Protein AF-A0A7S0NBX3-F1 (afdb_monomer)

pLDDT: mean 81.47, std 12.66, range [34.56, 95.31]

Foldseek 3Di:
DDDDDDDDDDPDDDDDDDDDDLQQQDDWDDWDWAADDDQWIWIWTQGPPRDIWIWIGGDQWIATDDDPDPLCVVRHVDTHGPVVSQVVCVVSVNHPDDDPVCVVVRVVVVVVVVVVVPPPPD

Solvent-accessible surface area (backbone atoms only — not comparable to full-atom values): 7562 Å² total; per-residue (Å²): 136,83,87,85,81,87,82,86,86,76,98,69,91,69,95,79,83,87,83,75,66,77,58,58,49,46,52,73,74,48,73,48,76,47,78,76,51,92,67,29,30,38,39,36,38,31,28,42,86,86,42,61,38,30,31,41,38,43,85,79,29,28,25,48,70,35,70,95,48,78,92,50,42,75,45,43,78,46,73,30,42,62,70,58,44,50,54,50,36,36,74,74,73,49,41,84,75,82,54,79,85,49,50,64,58,43,53,50,53,50,52,50,52,48,61,74,68,63,70,75,83,126

Radius of gyration: 18.92 Å; Cα contacts (8 Å, |Δi|>4): 143; chains: 1; bounding box: 57×40×37 Å

Mean predicted aligned error: 10.1 Å

Organism: NCBI:txid3032

InterPro domains:
  IPR023247 Dynein-f, intermediate chain IC97/Dnai7-like [PTHR20929] (4-107)

Nearest PDB structures (foldseek):
  8glv-assembly1_AE  TM=9.092E-01  e=1.809E-03  Chlamydomonas reinhardtii
  1sgo-assembly1_A  TM=3.835E-01  e=3.237E+00  Homo sapiens
  4wd6-assembly2_B  TM=4.576E-01  e=4.891E+00  Stutzerimonas stutzeri
  3f7w-assembly1_A  TM=6.030E-01  e=7.840E+00  Thermobifida fusca YX

Secondary structure (DSSP, 8-state):
----------SS---------TTTT-S--EEEEEEEETTEEEEEEEPTTS-EEEEEE-SS-EEEEE---GGGHHHHHS-B-HHHHHHHHHHTT------HHHHHHHHHHHHHHHHHTT----

Structure (mmCIF, N/CA/C/O backbone):
data_AF-A0A7S0NBX3-F1
#
_entry.id   AF-A0A7S0NBX3-F1
#
loop_
_atom_site.group_PDB
_atom_site.id
_atom_site.type_symbol
_atom_site.label_atom_id
_atom_site.label_alt_id
_atom_site.label_comp_id
_atom_site.label_asym_id
_atom_site.label_entity_id
_atom_site.label_seq_id
_atom_site.pdbx_PDB_ins_code
_atom_site.Cartn_x
_atom_site.Cartn_y
_atom_site.Cartn_z
_atom_site.occupancy
_atom_site.B_iso_or_equiv
_atom_site.auth_seq_id
_atom_site.auth_comp_id
_atom_site.auth_asym_id
_atom_site.auth_atom_id
_atom_site.pdbx_PDB_model_num
ATOM 1 N N . GLU A 1 1 ? 30.809 -17.244 -24.826 1.00 45.22 1 GLU A N 1
ATOM 2 C CA . GLU A 1 1 ? 30.745 -15.811 -24.467 1.00 45.22 1 GLU A CA 1
ATOM 3 C C . GLU A 1 1 ? 31.002 -15.683 -22.971 1.00 45.22 1 GLU A C 1
ATOM 5 O O . GLU A 1 1 ? 30.445 -16.463 -22.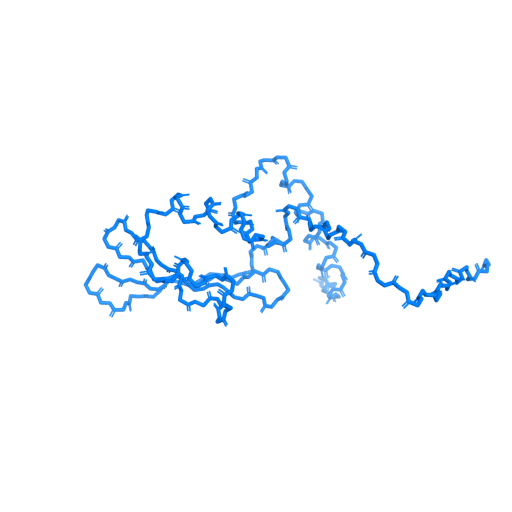209 1.00 45.22 1 GLU A O 1
ATOM 10 N N . GLY A 1 2 ? 31.953 -14.841 -22.560 1.00 58.09 2 GLY A N 1
ATOM 11 C CA . GLY A 1 2 ? 32.466 -14.813 -21.184 1.00 58.09 2 GLY A CA 1
ATOM 12 C C . GLY A 1 2 ? 31.602 -13.982 -20.234 1.00 58.09 2 GLY A C 1
ATOM 13 O O . GLY A 1 2 ? 31.197 -12.872 -20.576 1.00 58.09 2 GLY A O 1
ATOM 14 N N . LEU A 1 3 ? 31.359 -14.508 -19.030 1.00 57.53 3 LEU A N 1
ATOM 15 C CA . LEU A 1 3 ? 30.689 -13.811 -17.931 1.00 57.53 3 LEU A CA 1
ATOM 16 C C . LEU A 1 3 ? 31.509 -12.584 -17.509 1.00 57.53 3 LEU A C 1
ATOM 18 O O . LEU A 1 3 ? 32.605 -12.709 -16.964 1.00 57.53 3 LEU A O 1
ATOM 22 N N . ARG A 1 4 ? 30.976 -11.386 -17.763 1.00 60.09 4 ARG A N 1
ATOM 23 C CA . ARG A 1 4 ? 31.542 -10.130 -17.259 1.00 60.09 4 ARG A CA 1
ATOM 24 C C . ARG A 1 4 ? 31.006 -9.885 -15.854 1.00 60.09 4 ARG A C 1
ATOM 26 O O . ARG A 1 4 ? 29.867 -9.460 -15.694 1.00 60.09 4 ARG A O 1
ATOM 33 N N . VAL A 1 5 ? 31.825 -10.165 -14.846 1.00 70.81 5 VAL A N 1
ATOM 34 C CA . VAL A 1 5 ? 31.511 -9.864 -13.445 1.00 70.81 5 VAL A CA 1
ATOM 35 C C . VAL A 1 5 ? 32.067 -8.481 -13.112 1.00 70.81 5 VAL A C 1
ATOM 37 O O . VAL A 1 5 ? 33.276 -8.263 -13.157 1.00 70.81 5 VAL A O 1
ATOM 40 N N . LEU A 1 6 ? 31.172 -7.540 -12.812 1.00 68.19 6 LEU A N 1
ATOM 41 C CA . LEU A 1 6 ? 31.505 -6.218 -12.285 1.00 68.19 6 LEU A CA 1
ATOM 42 C C . LEU A 1 6 ? 31.475 -6.288 -10.757 1.00 68.19 6 LEU A C 1
ATOM 44 O O . LEU A 1 6 ? 30.407 -6.430 -10.168 1.00 68.19 6 LEU A O 1
ATOM 48 N N . SER A 1 7 ? 32.642 -6.168 -10.129 1.00 72.62 7 SER A N 1
ATOM 49 C CA . SER A 1 7 ? 32.778 -6.101 -8.672 1.00 72.62 7 SER A CA 1
ATOM 50 C C . SER A 1 7 ? 33.402 -4.767 -8.288 1.00 72.62 7 SER A C 1
ATOM 52 O O . SER A 1 7 ? 34.466 -4.415 -8.795 1.00 72.62 7 SER A O 1
ATOM 54 N N . PHE A 1 8 ? 32.769 -4.035 -7.374 1.00 72.06 8 PHE A N 1
ATOM 55 C CA . PHE A 1 8 ? 33.339 -2.842 -6.754 1.00 72.06 8 PHE A CA 1
ATOM 56 C C . PHE A 1 8 ? 33.237 -2.962 -5.233 1.00 72.06 8 PHE A C 1
ATOM 58 O O . PHE A 1 8 ? 32.242 -3.444 -4.699 1.00 72.06 8 PHE A O 1
ATOM 65 N N . SER A 1 9 ? 34.288 -2.531 -4.541 1.00 75.94 9 SER A N 1
ATOM 66 C CA . SER A 1 9 ? 34.330 -2.413 -3.086 1.00 75.94 9 SER A CA 1
ATOM 67 C C . SER A 1 9 ? 34.460 -0.933 -2.765 1.00 75.94 9 SER A C 1
ATOM 69 O O . SER A 1 9 ? 35.408 -0.289 -3.214 1.00 75.94 9 SER A O 1
ATOM 71 N N . THR A 1 10 ? 33.485 -0.376 -2.048 1.00 74.75 10 THR A N 1
ATOM 72 C CA . THR A 1 10 ? 33.550 1.000 -1.550 1.00 74.75 10 THR A CA 1
ATOM 73 C C . THR A 1 10 ? 33.557 0.981 -0.031 1.00 74.75 10 THR A C 1
ATOM 75 O O . THR A 1 10 ? 32.746 0.305 0.596 1.00 74.75 10 THR A O 1
ATOM 78 N N . LEU A 1 11 ? 34.489 1.722 0.561 1.00 77.19 11 LEU A N 1
ATOM 79 C CA . LEU A 1 11 ? 34.600 1.884 2.011 1.00 77.19 11 LEU A CA 1
ATOM 80 C C . LEU A 1 11 ? 33.631 2.957 2.535 1.00 77.19 11 LEU A C 1
ATOM 82 O O . LEU A 1 11 ? 33.362 3.012 3.730 1.00 77.19 11 LEU A O 1
ATOM 86 N N . HIS A 1 12 ? 33.150 3.847 1.659 1.00 73.56 12 HIS A N 1
ATOM 87 C CA . HIS A 1 12 ? 32.362 5.021 2.023 1.00 73.56 12 HIS A CA 1
ATOM 88 C C . HIS A 1 12 ? 31.024 4.985 1.275 1.00 73.56 12 HIS A C 1
ATOM 90 O O . HIS A 1 12 ? 30.979 5.041 0.043 1.00 73.56 12 HIS A O 1
ATOM 96 N N . LEU A 1 13 ? 29.928 4.892 2.029 1.00 75.25 13 LEU A N 1
ATOM 97 C CA . LEU A 1 13 ? 28.573 5.026 1.505 1.00 75.25 13 LEU A CA 1
ATOM 98 C C . LEU A 1 13 ? 28.296 6.518 1.275 1.00 75.25 13 LEU A C 1
ATOM 100 O O . LEU A 1 13 ? 28.148 7.282 2.227 1.00 75.25 13 LEU A O 1
ATOM 104 N N . THR A 1 14 ? 28.285 6.952 0.018 1.00 76.56 14 THR A N 1
ATOM 105 C CA . THR A 1 14 ? 27.864 8.310 -0.358 1.00 76.56 14 THR A CA 1
ATOM 106 C C . THR A 1 14 ? 26.345 8.353 -0.571 1.00 76.56 14 THR A C 1
ATOM 108 O O . THR A 1 14 ? 25.660 7.347 -0.395 1.00 76.56 14 THR A O 1
ATOM 111 N N . THR A 1 15 ? 25.782 9.519 -0.904 1.00 77.69 15 THR A N 1
ATOM 112 C CA . THR A 1 15 ? 24.340 9.676 -1.154 1.00 77.69 15 THR A CA 1
ATOM 113 C C . THR A 1 15 ? 23.853 8.710 -2.237 1.00 77.69 15 THR A C 1
ATOM 115 O O . THR A 1 15 ? 24.298 8.775 -3.381 1.00 77.69 15 THR A O 1
ATOM 118 N N . ILE A 1 16 ? 22.908 7.840 -1.880 1.00 80.56 16 ILE A N 1
ATOM 119 C CA . ILE A 1 16 ? 22.273 6.896 -2.803 1.00 80.56 16 ILE A CA 1
ATOM 120 C C . ILE A 1 16 ? 20.930 7.471 -3.251 1.00 80.56 16 ILE A C 1
ATOM 122 O O . ILE A 1 16 ? 20.122 7.892 -2.425 1.00 80.56 16 ILE A O 1
ATOM 126 N N . ALA A 1 17 ? 20.675 7.447 -4.559 1.00 77.69 17 ALA A N 1
ATOM 127 C CA . ALA A 1 17 ? 19.352 7.686 -5.118 1.00 77.69 17 ALA A CA 1
ATOM 128 C C . ALA A 1 17 ? 18.678 6.337 -5.401 1.00 77.69 17 ALA A C 1
ATOM 130 O O . ALA A 1 17 ? 19.125 5.590 -6.271 1.00 77.69 17 ALA A O 1
ATOM 131 N N . MET A 1 18 ? 17.608 6.017 -4.671 1.00 75.88 18 MET A N 1
ATOM 132 C CA . MET A 1 18 ? 16.778 4.851 -4.977 1.00 75.88 18 MET A CA 1
ATOM 133 C C . MET A 1 18 ? 15.728 5.234 -6.019 1.00 75.88 18 MET A C 1
ATOM 135 O O . MET A 1 18 ? 14.897 6.110 -5.786 1.00 75.88 18 MET A O 1
ATOM 139 N N . LEU A 1 19 ? 15.774 4.574 -7.175 1.00 81.25 19 LEU A N 1
ATOM 140 C CA . LEU A 1 19 ? 14.790 4.727 -8.242 1.00 81.25 19 LEU A CA 1
ATOM 141 C C . LEU A 1 19 ? 13.838 3.533 -8.199 1.00 81.25 19 LEU A C 1
ATOM 143 O O . LEU A 1 19 ? 14.231 2.411 -8.508 1.00 81.25 19 LEU A O 1
ATOM 147 N N . GLN A 1 20 ? 12.588 3.774 -7.812 1.00 80.44 20 GLN A N 1
ATOM 148 C CA . GLN A 1 20 ? 11.535 2.762 -7.827 1.00 80.44 20 GLN A CA 1
ATOM 149 C C . GLN A 1 20 ? 10.678 2.919 -9.087 1.00 80.44 20 GLN A C 1
ATOM 151 O O . GLN A 1 20 ? 10.337 4.036 -9.483 1.00 80.44 20 GLN A O 1
ATOM 156 N N . SER A 1 21 ? 10.299 1.799 -9.710 1.00 82.75 21 SER A N 1
ATOM 157 C CA . SER A 1 21 ? 9.358 1.824 -10.833 1.00 82.75 21 SER A CA 1
ATOM 158 C C . SER A 1 21 ? 8.003 2.395 -10.401 1.00 82.75 21 SER A C 1
ATOM 160 O O . SER A 1 21 ? 7.467 2.030 -9.347 1.00 82.75 21 SER A O 1
ATOM 162 N N . ARG A 1 22 ? 7.413 3.256 -11.244 1.00 81.06 22 ARG A N 1
ATOM 163 C CA . ARG A 1 22 ? 6.113 3.899 -10.975 1.00 81.06 22 ARG A CA 1
ATOM 164 C C . ARG A 1 22 ? 4.970 2.894 -10.846 1.00 81.06 22 ARG A C 1
ATOM 166 O O . ARG A 1 22 ? 4.000 3.184 -10.152 1.00 81.06 22 ARG A O 1
ATOM 173 N N . TRP A 1 23 ? 5.092 1.739 -11.493 1.00 84.31 23 TRP A N 1
ATOM 174 C CA . TRP A 1 23 ? 4.084 0.681 -11.522 1.00 84.31 23 TRP A CA 1
ATOM 175 C C . TRP A 1 23 ? 4.483 -0.554 -10.702 1.00 84.31 23 TRP A C 1
ATOM 177 O O . TRP A 1 23 ? 3.912 -1.620 -10.867 1.00 84.31 23 TRP A O 1
ATOM 187 N N . SER A 1 24 ? 5.434 -0.414 -9.778 1.00 82.06 24 SER A N 1
ATOM 188 C CA . SER A 1 24 ? 5.911 -1.507 -8.910 1.00 82.06 24 SER A CA 1
ATOM 189 C C . SER A 1 24 ? 4.823 -2.188 -8.067 1.00 82.06 24 SER A C 1
ATOM 191 O O . SER A 1 24 ? 4.975 -3.345 -7.699 1.00 82.06 24 SER A O 1
ATOM 193 N N . CYS A 1 25 ? 3.726 -1.489 -7.763 1.00 84.62 25 CYS A N 1
ATOM 194 C CA . CYS A 1 25 ? 2.580 -2.053 -7.042 1.00 84.62 25 CYS A CA 1
ATOM 195 C C . CYS A 1 25 ? 1.643 -2.881 -7.941 1.00 84.62 25 CYS A C 1
ATOM 197 O O . CYS A 1 25 ? 0.698 -3.493 -7.444 1.00 84.62 25 CYS A O 1
ATOM 199 N N . PHE A 1 26 ? 1.871 -2.877 -9.253 1.00 85.75 26 PHE A N 1
ATOM 200 C CA . PHE A 1 26 ? 1.042 -3.550 -10.241 1.00 85.75 26 PHE A CA 1
ATOM 201 C C . PHE A 1 26 ? 1.733 -4.819 -10.754 1.00 85.75 26 PHE A C 1
ATOM 203 O O . PHE A 1 26 ? 2.960 -4.907 -10.726 1.00 85.75 26 PHE A O 1
ATOM 210 N N . PRO A 1 27 ? 0.965 -5.797 -11.254 1.00 85.94 27 PRO A N 1
ATOM 211 C CA . PRO A 1 27 ? -0.501 -5.850 -11.276 1.00 85.94 27 PRO A CA 1
ATOM 212 C C . PRO A 1 27 ? -1.111 -6.083 -9.883 1.00 85.94 27 PRO A C 1
ATOM 214 O O . PRO A 1 27 ? -0.476 -6.661 -9.002 1.00 85.94 27 PRO A O 1
ATOM 217 N N . PHE A 1 28 ? -2.364 -5.657 -9.692 1.00 85.81 28 PHE A N 1
ATOM 218 C CA . PHE A 1 28 ? -3.145 -6.079 -8.527 1.00 85.81 28 PHE A CA 1
ATOM 219 C C . PHE A 1 28 ? -3.456 -7.567 -8.655 1.00 85.81 28 PHE A C 1
ATOM 221 O O . PHE A 1 28 ? -3.970 -8.008 -9.683 1.00 85.81 28 PHE A O 1
ATOM 228 N N . GLN A 1 29 ? -3.134 -8.336 -7.621 1.00 87.75 29 GLN A N 1
ATOM 229 C CA . GLN A 1 29 ? -3.320 -9.784 -7.638 1.00 87.75 29 GLN A CA 1
ATOM 230 C C . GLN A 1 29 ? -4.721 -10.165 -7.171 1.00 87.75 29 GLN A C 1
ATOM 232 O O . GLN A 1 29 ? -5.379 -11.018 -7.763 1.00 87.75 29 GLN A O 1
ATOM 237 N N . SER A 1 30 ? -5.171 -9.534 -6.092 1.00 89.69 30 SER A N 1
ATOM 238 C CA . SER A 1 30 ? -6.408 -9.884 -5.409 1.00 89.69 30 SER A CA 1
ATOM 239 C C . SER A 1 30 ? -6.915 -8.676 -4.627 1.00 89.69 30 SER A C 1
ATOM 241 O O . SER A 1 30 ? -6.149 -7.784 -4.257 1.00 89.69 30 SER A O 1
ATOM 243 N N . TRP A 1 31 ? -8.222 -8.612 -4.397 1.00 93.62 31 TRP A N 1
ATOM 244 C CA . TRP A 1 31 ? -8.797 -7.646 -3.475 1.00 93.62 31 TRP A CA 1
ATOM 245 C C . TRP A 1 31 ? -9.985 -8.265 -2.748 1.00 93.62 31 TRP A C 1
ATOM 247 O O . TRP A 1 31 ? -10.709 -9.102 -3.287 1.00 93.62 31 TRP A O 1
ATOM 257 N N . MET A 1 32 ? -10.189 -7.837 -1.509 1.00 93.88 32 MET A N 1
ATOM 258 C CA . MET A 1 32 ? -11.277 -8.288 -0.657 1.00 93.88 32 MET A CA 1
ATOM 259 C C . MET A 1 32 ? -11.853 -7.102 0.101 1.00 93.88 32 MET A C 1
ATOM 261 O O . MET A 1 32 ? -11.124 -6.345 0.738 1.00 93.88 32 MET A O 1
ATOM 265 N N . LEU A 1 33 ? -13.174 -6.969 0.077 1.00 94.25 33 LEU A N 1
ATOM 266 C CA . LEU A 1 33 ? -13.904 -5.997 0.878 1.00 94.25 33 LEU A CA 1
ATOM 267 C C . LEU A 1 33 ? -14.789 -6.750 1.864 1.00 94.25 33 LEU A C 1
ATOM 269 O O . LEU A 1 33 ? -15.633 -7.540 1.445 1.00 94.25 33 LEU A O 1
ATOM 273 N N . TYR A 1 34 ? -14.626 -6.489 3.158 1.00 94.00 34 TYR A N 1
ATOM 274 C CA . TYR A 1 34 ? -15.498 -7.066 4.177 1.00 94.00 34 TYR A CA 1
ATOM 275 C C . TYR A 1 34 ? -16.008 -6.000 5.153 1.00 94.00 34 TYR A C 1
ATOM 277 O O . TYR A 1 34 ? -15.256 -5.108 5.556 1.00 94.00 34 TYR A O 1
ATOM 285 N N . PRO A 1 35 ? -17.296 -6.054 5.530 1.00 94.62 35 PRO A N 1
ATOM 286 C CA . PRO A 1 35 ? -17.879 -5.102 6.463 1.00 94.62 35 PRO A CA 1
ATOM 287 C C . PRO A 1 35 ? -17.368 -5.364 7.883 1.00 94.62 35 PRO A C 1
ATOM 289 O O . PRO A 1 35 ? -17.258 -6.510 8.314 1.00 94.62 35 PRO A O 1
ATOM 292 N N . THR A 1 36 ? -17.089 -4.297 8.629 1.00 92.69 36 THR A N 1
ATOM 293 C CA . THR A 1 36 ? -16.687 -4.374 10.047 1.00 92.69 36 THR A CA 1
ATOM 294 C C . THR A 1 36 ? -17.688 -3.706 10.983 1.00 92.69 36 THR A C 1
ATOM 296 O O . THR A 1 36 ? -17.660 -3.948 12.187 1.00 92.69 36 THR A O 1
ATOM 299 N N . GLY A 1 37 ? -18.598 -2.888 10.451 1.00 90.19 37 GLY A N 1
ATOM 300 C CA . GLY A 1 37 ? -19.677 -2.275 11.215 1.00 90.19 37 GLY A CA 1
ATOM 301 C C . GLY A 1 37 ? -20.523 -1.328 10.371 1.00 90.19 37 GLY A C 1
ATOM 302 O O . GLY A 1 37 ? -20.374 -1.234 9.153 1.00 90.19 37 GLY A O 1
ATOM 303 N N . THR A 1 38 ? -21.413 -0.586 11.023 1.00 89.94 38 THR A N 1
ATOM 304 C CA . THR A 1 38 ? -22.270 0.395 10.350 1.00 89.94 38 THR A CA 1
ATOM 305 C C . THR A 1 38 ? -21.425 1.478 9.685 1.00 89.94 38 THR A C 1
ATOM 307 O O . THR A 1 38 ? -20.669 2.180 10.358 1.00 89.94 38 THR A O 1
ATOM 310 N N . ASN A 1 39 ? -21.562 1.620 8.364 1.00 89.00 39 ASN A N 1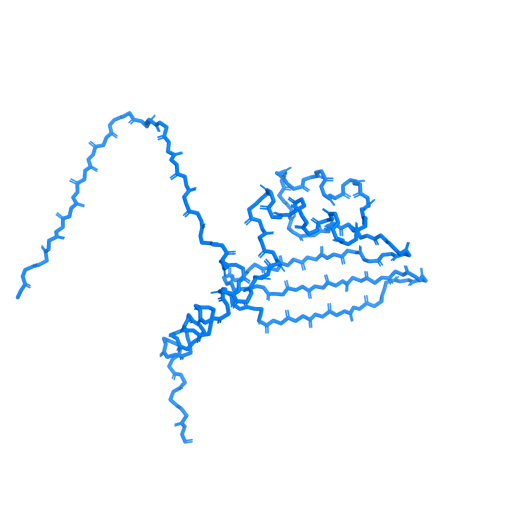
ATOM 311 C CA . ASN A 1 39 ? -20.763 2.537 7.543 1.00 89.00 39 ASN A CA 1
ATOM 312 C C . ASN A 1 39 ? -19.246 2.334 7.697 1.00 89.00 39 ASN A C 1
ATOM 314 O O . ASN A 1 39 ? -18.490 3.306 7.618 1.00 89.00 39 ASN A O 1
ATOM 318 N N . ARG A 1 40 ? -18.808 1.094 7.960 1.00 92.62 40 ARG A N 1
ATOM 319 C CA . ARG A 1 40 ? -17.395 0.720 8.068 1.00 92.62 40 ARG A CA 1
ATOM 320 C C . ARG A 1 40 ? -17.114 -0.609 7.378 1.00 92.62 40 ARG A C 1
ATOM 322 O O . ARG A 1 40 ? -17.801 -1.603 7.612 1.00 92.62 40 ARG A O 1
ATOM 329 N N . ALA A 1 41 ? -16.074 -0.632 6.561 1.00 94.50 41 ALA A N 1
ATOM 330 C CA . ALA A 1 41 ? -15.577 -1.831 5.902 1.00 94.50 41 ALA A CA 1
ATOM 331 C C . ALA A 1 41 ? -14.051 -1.804 5.842 1.00 94.50 41 ALA A C 1
ATOM 333 O O . ALA A 1 41 ? -13.449 -0.732 5.864 1.00 94.50 41 ALA A O 1
ATOM 334 N N . ILE A 1 42 ? -13.422 -2.969 5.748 1.00 95.31 42 ILE A N 1
ATOM 335 C CA . ILE A 1 42 ? -11.996 -3.076 5.453 1.00 95.31 42 ILE A CA 1
ATOM 336 C C . ILE A 1 42 ? -11.831 -3.552 4.015 1.00 95.31 42 ILE A C 1
ATOM 338 O O . ILE A 1 42 ? -12.358 -4.596 3.633 1.00 95.31 42 ILE A O 1
ATOM 342 N N . LEU A 1 43 ? -11.082 -2.780 3.231 1.00 94.69 43 LEU A N 1
ATOM 343 C CA . LEU A 1 43 ? -10.614 -3.152 1.903 1.00 94.69 43 LEU A CA 1
ATOM 344 C C . LEU A 1 43 ? -9.176 -3.649 2.026 1.00 94.69 43 LEU A C 1
ATOM 346 O O . LEU A 1 43 ? -8.292 -2.894 2.420 1.00 94.69 43 LEU A O 1
ATOM 350 N N . SER A 1 44 ? -8.949 -4.910 1.692 1.00 94.56 44 SER A N 1
ATOM 351 C CA . SER A 1 44 ? -7.620 -5.503 1.557 1.00 94.56 44 SER A CA 1
ATOM 352 C C . SER A 1 44 ? -7.293 -5.626 0.072 1.00 94.56 44 SER A C 1
ATOM 354 O O . SER A 1 44 ? -8.124 -6.114 -0.689 1.00 94.56 44 SER A O 1
ATOM 356 N N . VAL A 1 45 ? -6.119 -5.164 -0.344 1.00 93.19 45 VAL A N 1
ATOM 357 C CA . VAL A 1 45 ? -5.633 -5.242 -1.725 1.00 93.19 45 VAL A CA 1
ATOM 358 C C . VAL A 1 45 ? -4.274 -5.917 -1.704 1.00 93.19 45 VAL A C 1
ATOM 360 O O . VAL A 1 45 ? -3.367 -5.435 -1.029 1.00 93.19 45 VAL A O 1
ATOM 363 N N . ASP A 1 46 ? -4.137 -7.009 -2.441 1.00 91.56 46 ASP A N 1
ATOM 364 C CA . ASP A 1 46 ? -2.877 -7.720 -2.608 1.00 91.56 46 ASP A CA 1
ATOM 365 C C . ASP A 1 46 ? -2.187 -7.226 -3.879 1.00 91.56 46 ASP A C 1
ATOM 367 O O . ASP A 1 46 ? -2.749 -7.258 -4.982 1.00 91.56 46 ASP A O 1
ATOM 371 N N . LEU A 1 47 ? -0.970 -6.725 -3.704 1.00 88.38 47 LEU A N 1
ATOM 372 C CA . LEU A 1 47 ? -0.127 -6.181 -4.757 1.00 88.38 47 LEU A CA 1
ATOM 373 C C . LEU A 1 47 ? 0.885 -7.222 -5.235 1.00 88.38 47 LEU A C 1
ATOM 375 O O . LEU A 1 47 ? 1.096 -8.265 -4.616 1.00 88.38 47 LEU A O 1
ATOM 379 N N . CYS A 1 48 ? 1.558 -6.912 -6.338 1.00 79.56 48 CYS A N 1
ATOM 380 C CA . CYS A 1 48 ? 2.703 -7.693 -6.779 1.00 79.56 48 CYS A CA 1
ATOM 381 C C . CYS A 1 48 ? 3.834 -7.667 -5.727 1.00 79.56 48 CYS A C 1
ATOM 383 O O . CYS A 1 48 ? 4.140 -6.616 -5.167 1.00 79.56 48 CYS A O 1
ATOM 385 N N . GLY A 1 49 ? 4.471 -8.818 -5.477 1.00 75.31 49 GLY A N 1
ATOM 386 C CA . GLY A 1 49 ? 5.593 -8.939 -4.532 1.00 75.31 49 GLY A CA 1
ATOM 387 C C . GLY A 1 49 ? 5.198 -9.171 -3.068 1.00 75.31 49 GLY A C 1
ATOM 388 O O . GLY A 1 49 ? 5.879 -8.668 -2.182 1.00 75.31 49 GLY A O 1
ATOM 389 N N . ASP A 1 50 ? 4.104 -9.901 -2.821 1.00 78.69 50 ASP A N 1
ATOM 390 C CA . ASP A 1 50 ? 3.623 -10.311 -1.486 1.00 78.69 50 ASP A CA 1
ATOM 391 C C . ASP A 1 50 ? 3.289 -9.146 -0.531 1.00 78.69 50 ASP A C 1
ATOM 393 O O . ASP A 1 50 ? 3.194 -9.312 0.688 1.00 78.69 50 ASP A O 1
ATOM 397 N N . LEU A 1 51 ? 3.071 -7.949 -1.083 1.00 86.56 51 LEU A N 1
ATOM 398 C CA . LEU A 1 51 ? 2.659 -6.775 -0.329 1.00 86.56 51 LEU A CA 1
ATOM 399 C C . LEU A 1 51 ? 1.133 -6.663 -0.313 1.00 86.56 51 LEU A C 1
ATOM 401 O O . LEU A 1 51 ? 0.508 -6.309 -1.309 1.00 86.56 51 LEU A O 1
ATOM 405 N N . THR A 1 52 ? 0.526 -6.886 0.845 1.00 90.81 52 THR A N 1
ATOM 406 C CA . THR A 1 52 ? -0.884 -6.552 1.079 1.00 90.81 52 THR A CA 1
ATOM 407 C C . THR A 1 52 ? -1.020 -5.099 1.545 1.00 90.81 52 THR A C 1
ATOM 409 O O . THR A 1 52 ? -0.152 -4.532 2.201 1.00 90.81 52 THR A O 1
ATOM 412 N N . ILE A 1 53 ? -2.136 -4.453 1.251 1.00 92.56 53 ILE A N 1
ATOM 413 C CA . ILE A 1 53 ? -2.490 -3.158 1.829 1.00 92.56 53 ILE A CA 1
ATOM 414 C C . ILE A 1 53 ? -3.902 -3.260 2.370 1.00 92.56 53 ILE A C 1
ATOM 416 O O . ILE A 1 53 ? -4.801 -3.730 1.680 1.00 92.56 53 ILE A O 1
ATOM 420 N N . LYS A 1 54 ? -4.109 -2.815 3.611 1.00 93.88 54 LYS A N 1
ATOM 421 C CA . LYS A 1 54 ? -5.435 -2.811 4.235 1.00 93.88 54 LYS A CA 1
ATOM 422 C C . LYS A 1 54 ? -5.863 -1.394 4.549 1.00 93.88 54 LYS A C 1
ATOM 424 O O . LYS A 1 54 ? -5.175 -0.679 5.276 1.00 93.88 54 LYS A O 1
ATOM 429 N N . PHE A 1 55 ? -7.027 -1.024 4.046 1.00 94.12 55 PHE A N 1
ATOM 430 C CA . PHE A 1 55 ? -7.699 0.233 4.316 1.00 94.12 55 PHE A CA 1
ATOM 431 C C . PHE A 1 55 ? -8.926 -0.017 5.166 1.00 94.12 55 PHE A C 1
ATOM 433 O O . PHE A 1 55 ? -9.712 -0.905 4.857 1.00 94.12 55 PHE A O 1
ATOM 440 N N . GLU A 1 56 ? -9.153 0.813 6.172 1.00 93.69 56 GLU A N 1
ATOM 441 C CA . GLU A 1 56 ? -10.485 0.940 6.748 1.00 93.69 56 GLU A CA 1
ATOM 442 C C . GLU A 1 56 ? -11.210 2.076 6.031 1.00 93.69 56 GLU A C 1
ATOM 444 O O . GLU A 1 56 ? -10.741 3.215 6.011 1.00 93.69 56 GLU A O 1
ATOM 449 N N . ILE A 1 57 ? -12.351 1.751 5.438 1.00 92.88 57 ILE A N 1
ATOM 450 C CA . ILE A 1 57 ? -13.255 2.654 4.740 1.00 92.88 57 ILE A CA 1
ATOM 451 C C . ILE A 1 57 ? -14.413 2.971 5.684 1.00 92.88 57 ILE A C 1
ATOM 453 O O . ILE A 1 57 ? -15.140 2.076 6.108 1.00 92.88 57 ILE A O 1
ATOM 457 N N . GLY A 1 58 ? -14.580 4.250 6.007 1.00 90.31 58 GLY A N 1
ATOM 458 C CA . GLY A 1 58 ? -15.708 4.796 6.754 1.00 90.31 58 GLY A CA 1
ATOM 459 C C . GLY A 1 58 ? -16.637 5.645 5.877 1.00 90.31 58 GLY A C 1
ATOM 460 O O . GLY A 1 58 ? -16.535 5.653 4.651 1.00 90.31 58 GLY A O 1
ATOM 461 N N . ALA A 1 59 ? -17.511 6.437 6.505 1.00 87.38 59 ALA A N 1
ATOM 462 C CA . ALA A 1 59 ? -18.391 7.389 5.819 1.00 87.38 59 ALA A CA 1
ATOM 463 C C . ALA A 1 59 ? -17.598 8.532 5.140 1.00 87.38 59 ALA A C 1
ATOM 465 O O . ALA A 1 59 ? -17.324 9.569 5.746 1.00 87.38 59 ALA A O 1
ATOM 466 N N . GLY A 1 60 ? -17.195 8.327 3.882 1.00 85.75 60 GLY A N 1
ATOM 467 C CA . GLY A 1 60 ? -16.497 9.320 3.051 1.00 85.75 60 GLY A CA 1
ATOM 468 C C . GLY A 1 60 ? -15.017 9.536 3.392 1.00 85.75 60 GLY A C 1
ATOM 469 O O . GLY A 1 60 ? -14.378 10.431 2.836 1.00 85.75 60 GLY A O 1
ATOM 470 N N . ARG A 1 61 ? -14.453 8.734 4.299 1.00 92.19 61 ARG A N 1
ATOM 471 C CA . ARG A 1 61 ? -13.039 8.794 4.696 1.00 92.19 61 ARG A CA 1
ATOM 472 C C . ARG A 1 61 ? -12.447 7.399 4.775 1.00 92.19 61 ARG A C 1
ATOM 474 O O . ARG A 1 61 ? -13.162 6.440 5.033 1.00 92.19 61 ARG A O 1
ATOM 481 N N . CYS A 1 62 ? -11.140 7.306 4.603 1.00 92.69 62 CYS A N 1
ATOM 482 C CA . CYS A 1 62 ? -10.382 6.074 4.727 1.00 92.69 62 CYS A CA 1
ATOM 483 C C . CYS A 1 62 ? -9.110 6.297 5.546 1.00 92.69 62 CYS A C 1
ATOM 485 O O . CYS A 1 62 ? -8.604 7.419 5.639 1.00 92.69 62 CYS A O 1
ATOM 487 N N . ARG A 1 63 ? -8.608 5.226 6.155 1.00 92.38 63 ARG A N 1
ATOM 488 C CA . ARG A 1 63 ? -7.319 5.201 6.856 1.00 92.38 63 ARG A CA 1
ATOM 489 C C . ARG A 1 63 ? -6.552 3.938 6.501 1.0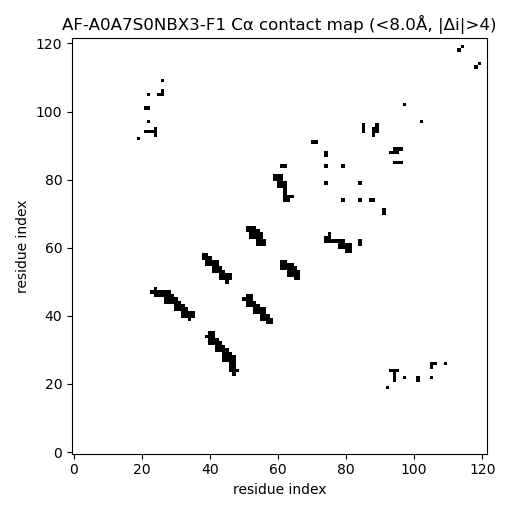0 92.38 63 ARG A C 1
ATOM 491 O O . ARG A 1 63 ? -7.165 2.909 6.210 1.00 92.38 63 ARG A O 1
ATOM 498 N N . LEU A 1 64 ? -5.226 4.011 6.548 1.00 92.62 64 LEU A N 1
ATOM 499 C CA . LEU A 1 64 ? -4.384 2.827 6.416 1.00 92.62 64 LEU A CA 1
ATOM 500 C C . LEU A 1 64 ? -4.449 2.027 7.720 1.00 92.62 64 LEU A C 1
ATOM 502 O O . LEU A 1 64 ? -4.361 2.597 8.805 1.00 92.62 64 LEU A O 1
ATOM 506 N N . VAL A 1 65 ? -4.591 0.713 7.610 1.00 91.00 65 VAL A N 1
ATOM 507 C CA . VAL A 1 65 ? -4.539 -0.227 8.738 1.00 91.00 65 VAL A CA 1
ATOM 508 C C . VAL A 1 65 ? -3.247 -1.038 8.674 1.00 91.00 65 VAL A C 1
ATOM 510 O O . VAL A 1 65 ? -2.569 -1.193 9.682 1.00 91.00 65 VAL A O 1
ATOM 513 N N . TRP A 1 66 ? -2.865 -1.493 7.479 1.00 89.31 66 TRP A N 1
ATOM 514 C CA . TRP A 1 66 ? -1.666 -2.301 7.234 1.00 89.31 66 TRP A CA 1
ATOM 515 C C . TRP A 1 66 ? -1.023 -1.862 5.910 1.00 89.31 66 TRP A C 1
ATOM 517 O O . TRP A 1 66 ? -1.793 -1.563 4.987 1.00 89.31 66 TRP A O 1
ATOM 527 N N . PRO A 1 67 ? 0.318 -1.800 5.768 1.00 85.06 67 PRO A N 1
ATOM 528 C CA . PRO A 1 67 ? 1.386 -2.386 6.608 1.00 85.06 67 PRO A CA 1
ATOM 529 C C . PRO A 1 67 ? 1.785 -1.614 7.877 1.00 85.06 67 PRO A C 1
ATOM 531 O O . PRO A 1 67 ? 1.552 -0.412 8.000 1.00 85.06 67 PRO A O 1
ATOM 534 N N . GLU A 1 68 ? 2.405 -2.312 8.840 1.00 78.00 68 GLU A N 1
ATOM 535 C CA . GLU A 1 68 ? 2.924 -1.784 10.120 1.00 78.00 68 GLU A CA 1
ATOM 536 C C . GLU A 1 68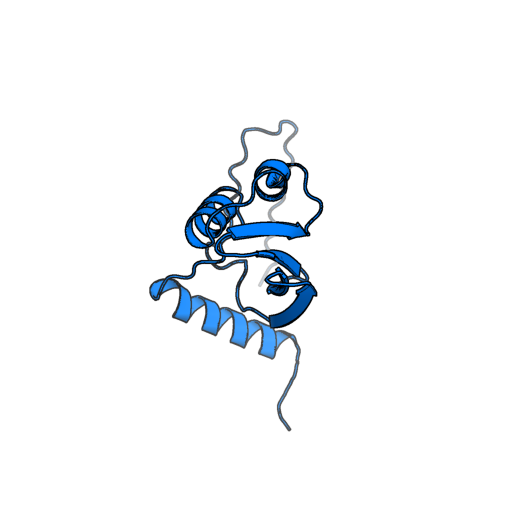 ? 4.261 -1.033 10.000 1.00 78.00 68 GLU A C 1
ATOM 538 O O . GLU A 1 68 ? 5.182 -1.243 10.774 1.00 78.00 68 GLU A O 1
ATOM 543 N N . ASP A 1 69 ? 4.358 -0.126 9.026 1.00 83.56 69 ASP A N 1
ATOM 544 C CA . ASP A 1 69 ? 5.551 0.702 8.828 1.00 83.56 69 ASP A CA 1
ATOM 545 C C . ASP A 1 69 ? 5.414 2.068 9.533 1.00 83.56 69 ASP A C 1
ATOM 547 O O . ASP A 1 69 ? 4.362 2.719 9.448 1.00 83.56 69 ASP A O 1
ATOM 551 N N . GLU A 1 70 ? 6.472 2.505 10.226 1.00 81.00 70 GLU A N 1
ATOM 552 C CA . GLU A 1 70 ? 6.544 3.803 10.917 1.00 81.00 70 GLU A CA 1
ATOM 553 C C . GLU A 1 70 ? 6.529 4.967 9.910 1.00 81.00 70 GLU A C 1
ATOM 555 O O . GLU A 1 70 ? 5.942 6.019 10.172 1.00 81.00 70 GLU A O 1
ATOM 560 N N . SER A 1 71 ? 7.081 4.762 8.708 1.00 81.06 71 SER A N 1
ATOM 561 C CA . SER A 1 71 ? 7.081 5.763 7.629 1.00 81.06 71 SER A CA 1
ATOM 562 C C . SER A 1 71 ? 5.674 6.114 7.127 1.00 81.06 71 SER A C 1
ATOM 564 O O . SER A 1 71 ? 5.453 7.201 6.588 1.00 81.06 71 SER A O 1
ATOM 566 N N . LEU A 1 72 ? 4.701 5.224 7.357 1.00 84.38 72 LEU A N 1
ATOM 567 C CA . LEU A 1 72 ? 3.302 5.374 6.950 1.00 84.38 72 LEU A CA 1
ATOM 568 C C . LEU A 1 72 ? 2.381 5.778 8.107 1.00 84.38 72 LEU A C 1
ATOM 570 O O . LEU A 1 72 ? 1.162 5.841 7.936 1.00 84.38 72 LEU A O 1
ATOM 574 N N . LYS A 1 73 ? 2.928 6.079 9.288 1.00 84.62 73 LYS A N 1
ATOM 575 C CA . LYS A 1 73 ? 2.149 6.399 10.494 1.00 84.62 73 LYS A CA 1
ATOM 576 C C . LYS A 1 73 ? 1.169 7.556 10.298 1.00 84.62 73 LYS A C 1
ATOM 578 O O . LYS A 1 73 ? 0.011 7.464 10.703 1.00 84.62 73 LYS A O 1
ATOM 583 N N . VAL A 1 74 ? 1.583 8.583 9.556 1.00 84.69 74 VAL A N 1
ATOM 584 C CA . VAL A 1 74 ? 0.750 9.753 9.218 1.00 84.69 74 VAL A CA 1
ATOM 585 C C . VAL A 1 74 ? -0.544 9.356 8.485 1.00 84.69 74 VAL A C 1
ATOM 587 O O . VAL A 1 74 ? -1.569 10.027 8.618 1.00 84.69 74 VAL A O 1
ATOM 590 N N . LEU A 1 75 ? -0.520 8.254 7.727 1.00 84.94 75 LEU A N 1
ATOM 591 C CA . LEU A 1 75 ? -1.666 7.726 6.976 1.00 84.94 75 LEU A CA 1
ATOM 592 C C . LEU A 1 75 ? -2.623 6.883 7.833 1.00 84.94 75 LEU A C 1
ATOM 594 O O . LEU A 1 75 ? -3.751 6.609 7.417 1.00 84.94 75 LEU A O 1
ATOM 598 N N . LYS A 1 76 ? -2.177 6.455 9.017 1.00 86.25 76 LYS A N 1
ATOM 599 C CA . LYS A 1 76 ? -2.966 5.659 9.968 1.00 86.25 76 LYS A CA 1
ATOM 600 C C . LYS A 1 76 ? -3.684 6.535 10.980 1.00 86.25 76 LYS A C 1
ATOM 602 O O . LYS A 1 76 ? -4.843 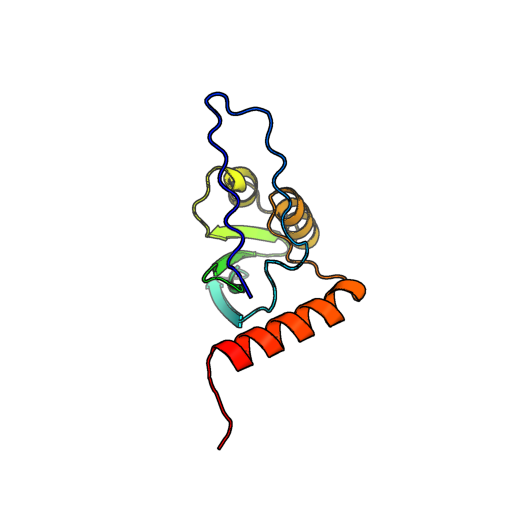6.290 11.310 1.00 86.25 76 LYS A O 1
ATOM 607 N N . GLU A 1 77 ? -2.990 7.563 11.461 1.00 86.44 77 GLU A N 1
ATOM 608 C CA . GLU A 1 77 ? -3.474 8.435 12.533 1.00 86.44 77 GLU A CA 1
ATOM 609 C C . GLU A 1 77 ? -4.636 9.324 12.085 1.00 86.44 77 GLU A C 1
ATOM 611 O O . GLU A 1 77 ? -5.549 9.597 12.867 1.00 86.44 77 GLU A O 1
ATOM 616 N N . LYS A 1 78 ? -4.634 9.767 10.821 1.00 86.19 78 LYS A N 1
ATOM 617 C CA . LYS A 1 78 ? -5.634 10.705 10.307 1.00 86.19 78 LYS A CA 1
ATOM 618 C C . LYS A 1 78 ? -6.487 10.070 9.206 1.00 86.19 78 LYS A C 1
ATOM 620 O O . LYS A 1 78 ? -5.955 9.784 8.138 1.00 86.19 78 LYS A O 1
ATOM 625 N N . PRO A 1 79 ? -7.812 9.925 9.399 1.00 88.31 79 PRO A N 1
ATOM 626 C CA . PRO A 1 79 ? -8.703 9.511 8.324 1.00 88.31 79 PRO A CA 1
ATOM 627 C C . PRO A 1 79 ? -8.821 10.628 7.281 1.00 88.31 79 PRO A C 1
ATOM 629 O O . PRO A 1 79 ? -9.177 11.769 7.607 1.00 88.31 79 PRO A O 1
ATOM 632 N N . LEU A 1 80 ? -8.540 10.286 6.026 1.00 91.62 80 LEU A N 1
ATOM 633 C CA . LEU A 1 80 ? -8.483 11.204 4.888 1.00 91.62 80 LEU A CA 1
ATOM 634 C C . LEU A 1 80 ? -9.514 10.819 3.819 1.00 91.62 80 LEU A C 1
ATOM 636 O O . LEU A 1 80 ? -9.915 9.655 3.739 1.00 91.62 80 LEU A O 1
ATOM 640 N N . PRO A 1 81 ? -9.942 11.760 2.963 1.00 93.44 81 PRO A N 1
ATOM 641 C CA . PRO A 1 81 ? -10.659 11.420 1.737 1.00 93.44 81 PRO A CA 1
ATOM 642 C C . PRO A 1 81 ? -9.844 10.445 0.876 1.00 93.44 81 PRO A C 1
ATOM 644 O O . PRO A 1 81 ? -8.620 10.558 0.807 1.00 93.44 81 PRO A O 1
ATOM 647 N N . ALA A 1 82 ? -10.515 9.528 0.173 1.00 90.62 82 ALA A N 1
ATOM 648 C CA . ALA A 1 82 ? -9.858 8.481 -0.620 1.00 90.62 82 ALA A CA 1
ATOM 649 C C . ALA A 1 82 ? -8.810 9.031 -1.602 1.00 90.62 82 ALA A C 1
ATOM 651 O O . ALA A 1 82 ? -7.688 8.537 -1.670 1.00 90.62 82 ALA A O 1
ATOM 652 N N . MET A 1 83 ? -9.132 10.116 -2.308 1.00 90.44 83 MET A N 1
ATOM 653 C CA . MET A 1 83 ? -8.209 10.703 -3.280 1.00 90.44 83 MET A CA 1
ATOM 654 C C . MET A 1 83 ? -6.973 11.336 -2.624 1.00 90.44 83 MET A C 1
ATOM 656 O O . MET A 1 83 ? -5.867 11.238 -3.154 1.00 90.44 83 MET A O 1
ATOM 660 N N . GLU A 1 84 ? -7.132 11.983 -1.466 1.00 91.62 84 GLU A N 1
ATOM 661 C CA . GLU A 1 84 ? -5.992 12.530 -0.720 1.00 91.62 84 GLU A CA 1
ATOM 662 C C . GLU A 1 84 ? -5.115 11.420 -0.151 1.00 91.62 84 GLU A C 1
ATOM 664 O O . GLU A 1 84 ? -3.889 11.532 -0.174 1.00 91.62 84 GLU A O 1
ATOM 669 N N . MET A 1 85 ? -5.738 10.338 0.314 1.00 90.94 85 MET A N 1
ATOM 670 C CA . MET A 1 85 ? -5.045 9.160 0.813 1.00 90.94 85 MET A CA 1
ATOM 671 C C . MET A 1 85 ? -4.126 8.564 -0.255 1.00 90.94 85 MET A C 1
ATOM 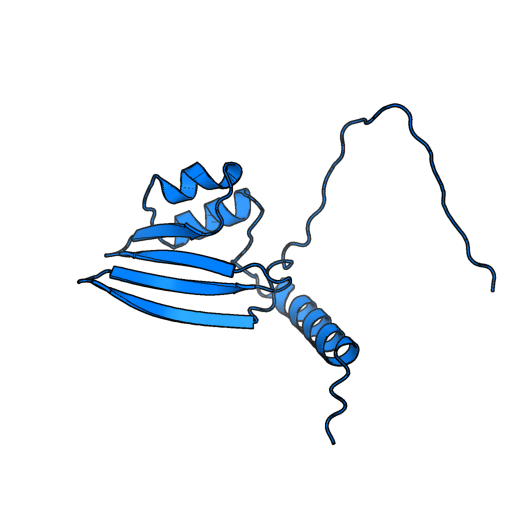673 O O . MET A 1 85 ? -2.927 8.427 -0.024 1.00 90.94 85 MET A O 1
ATOM 677 N N . LEU A 1 86 ? -4.658 8.294 -1.451 1.00 91.00 86 LEU A N 1
ATOM 678 C CA . LEU A 1 86 ? -3.886 7.718 -2.556 1.00 91.00 86 LEU A CA 1
ATOM 679 C C . LEU A 1 86 ? -2.742 8.641 -3.010 1.00 91.00 86 LEU A C 1
ATOM 681 O O . LEU A 1 86 ? -1.634 8.175 -3.277 1.00 91.00 86 LEU A O 1
ATOM 685 N N . LYS A 1 87 ? -2.969 9.963 -3.037 1.00 91.25 87 LYS A N 1
ATOM 686 C CA . LYS A 1 87 ? -1.914 10.946 -3.342 1.00 91.25 87 LYS A CA 1
ATOM 687 C C . LYS A 1 87 ? -0.788 10.926 -2.310 1.00 91.25 87 LYS A C 1
ATOM 689 O O . LYS A 1 87 ? 0.380 10.982 -2.690 1.00 91.25 87 LYS A O 1
ATOM 694 N N . LYS A 1 88 ? -1.114 10.837 -1.017 1.00 90.00 88 LYS A N 1
ATOM 695 C CA . LYS A 1 88 ? -0.084 10.739 0.023 1.00 90.00 88 LYS A CA 1
ATOM 696 C C . LYS A 1 88 ? 0.637 9.397 -0.011 1.00 90.00 88 LYS A C 1
ATOM 698 O O . LYS A 1 88 ? 1.850 9.377 0.128 1.00 90.00 88 LYS A O 1
ATOM 703 N N . MET A 1 89 ? -0.062 8.293 -0.261 1.00 88.94 89 MET A N 1
ATOM 704 C CA . MET A 1 89 ? 0.585 6.988 -0.438 1.00 88.94 89 MET A CA 1
ATOM 705 C C . MET A 1 89 ? 1.610 7.009 -1.569 1.00 88.94 89 MET A C 1
ATOM 707 O O . MET A 1 89 ? 2.734 6.554 -1.372 1.00 88.94 89 MET A O 1
ATOM 711 N N . LYS A 1 90 ? 1.269 7.641 -2.700 1.00 88.50 90 LYS A N 1
ATOM 712 C CA . LYS A 1 90 ? 2.204 7.851 -3.811 1.00 88.50 90 LYS A CA 1
ATOM 713 C C . LYS A 1 90 ? 3.455 8.620 -3.375 1.00 88.50 90 LYS A C 1
ATOM 715 O O . LYS A 1 90 ? 4.551 8.268 -3.796 1.00 88.50 90 LYS A O 1
ATOM 720 N N . PHE A 1 91 ? 3.309 9.635 -2.521 1.00 85.88 91 PHE A N 1
ATOM 721 C CA . PHE A 1 91 ? 4.445 10.374 -1.952 1.00 85.88 91 PHE A CA 1
ATOM 722 C C . PHE A 1 91 ? 5.330 9.498 -1.050 1.00 85.88 91 PHE A C 1
ATOM 724 O O . PHE A 1 91 ? 6.545 9.656 -1.049 1.00 85.88 91 PHE A O 1
ATOM 731 N N . HIS A 1 92 ? 4.739 8.536 -0.341 1.00 86.62 92 HIS A N 1
ATOM 732 C CA . HIS A 1 92 ? 5.456 7.551 0.474 1.00 86.62 92 HIS A CA 1
ATOM 733 C C . HIS A 1 92 ? 5.941 6.319 -0.321 1.00 86.62 92 HIS A C 1
ATOM 735 O O . HIS A 1 92 ? 6.295 5.308 0.276 1.00 86.62 92 HIS A O 1
ATOM 741 N N . GLY A 1 93 ? 5.956 6.377 -1.658 1.00 84.94 93 GLY A N 1
ATOM 742 C CA . GLY A 1 93 ? 6.478 5.301 -2.513 1.00 84.94 93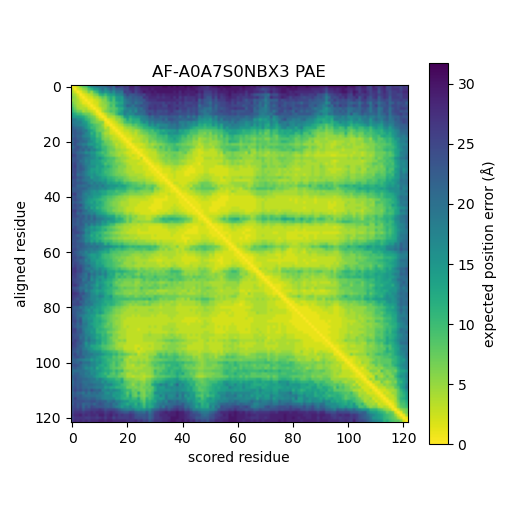 GLY A CA 1
ATOM 743 C C . GLY A 1 93 ? 5.485 4.178 -2.835 1.00 84.94 93 GLY A C 1
ATOM 744 O O . GLY A 1 93 ? 5.827 3.257 -3.572 1.00 84.94 93 GLY A O 1
ATOM 745 N N . LEU A 1 94 ? 4.241 4.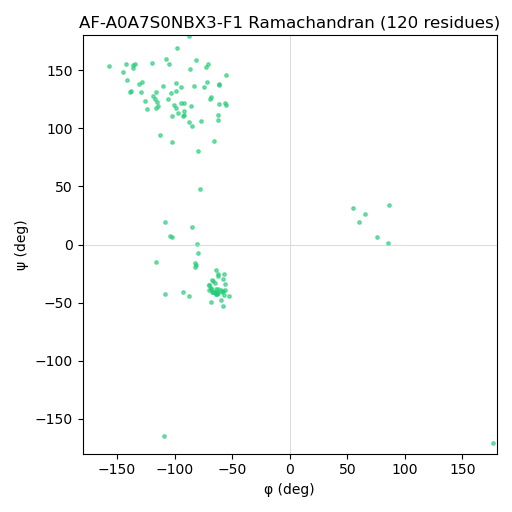257 -2.356 1.00 87.50 94 LEU A N 1
ATOM 746 C CA . LEU A 1 94 ? 3.172 3.308 -2.679 1.00 87.50 94 LEU A CA 1
ATOM 747 C C . LEU A 1 94 ? 2.231 3.916 -3.719 1.00 87.50 94 LEU A C 1
ATOM 749 O O . LEU A 1 94 ? 1.241 4.575 -3.391 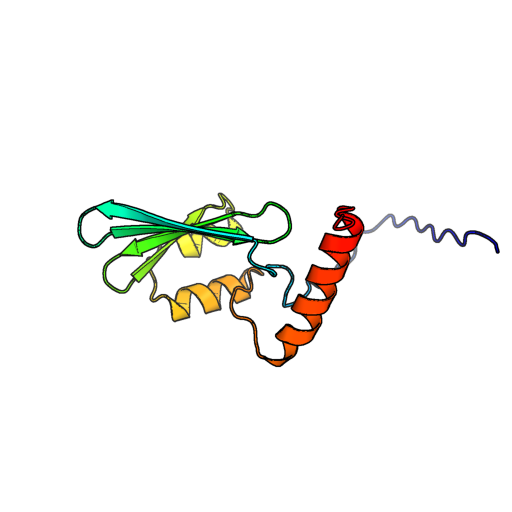1.00 87.50 94 LEU A O 1
ATOM 753 N N . ASN A 1 95 ? 2.553 3.723 -4.998 1.00 89.31 95 ASN A N 1
ATOM 754 C CA . ASN A 1 95 ? 1.735 4.252 -6.082 1.00 89.31 95 ASN A CA 1
ATOM 755 C C . ASN A 1 95 ? 0.612 3.280 -6.467 1.00 89.31 95 ASN A C 1
ATOM 757 O O . ASN A 1 95 ? 0.842 2.297 -7.161 1.00 89.31 95 ASN A O 1
ATOM 761 N N . LEU A 1 96 ? -0.614 3.610 -6.063 1.00 87.56 96 LEU A N 1
ATOM 762 C CA . LEU A 1 96 ? -1.833 2.864 -6.404 1.00 87.56 96 LEU A CA 1
ATOM 763 C C . LEU A 1 96 ? -2.678 3.552 -7.488 1.00 87.56 96 LEU A C 1
ATOM 765 O O . LEU A 1 96 ? -3.802 3.132 -7.747 1.00 87.56 96 LEU A O 1
ATOM 769 N N . ILE A 1 97 ? -2.165 4.627 -8.094 1.00 89.06 97 ILE A N 1
ATOM 770 C CA . ILE A 1 97 ? -2.842 5.371 -9.160 1.00 89.06 97 ILE A CA 1
ATOM 771 C C . ILE A 1 97 ? -2.034 5.158 -10.446 1.00 89.06 97 ILE A C 1
ATOM 773 O O . ILE A 1 97 ? -1.044 5.874 -10.655 1.00 89.06 97 ILE A O 1
ATOM 777 N N . PRO A 1 98 ? -2.403 4.175 -11.284 1.00 82.25 98 PRO A N 1
ATOM 778 C CA . PRO A 1 98 ? -1.776 4.022 -12.585 1.00 82.25 98 PRO A CA 1
ATOM 779 C C . PRO A 1 98 ? -2.267 5.139 -13.517 1.00 82.25 98 PRO A C 1
ATOM 781 O O . PRO A 1 98 ? -3.367 5.671 -13.337 1.00 82.25 98 PRO A O 1
ATOM 784 N N . ILE A 1 99 ? -1.450 5.500 -14.501 1.00 86.50 99 ILE A N 1
ATOM 785 C CA . ILE A 1 99 ? -1.888 6.289 -15.661 1.00 86.50 99 ILE A CA 1
ATOM 786 C C . ILE A 1 99 ? -1.935 5.387 -16.894 1.00 86.50 99 ILE A C 1
ATOM 788 O O . ILE A 1 99 ? -1.283 4.346 -16.912 1.00 86.50 99 ILE A O 1
ATOM 792 N N . ASP A 1 100 ? -2.676 5.784 -17.927 1.00 85.44 100 ASP A N 1
ATOM 793 C CA . ASP A 1 100 ? -2.870 4.960 -19.130 1.00 85.44 100 ASP A CA 1
ATOM 794 C C . ASP A 1 100 ? -1.540 4.561 -19.794 1.00 85.44 100 ASP A C 1
ATOM 796 O O . ASP A 1 100 ? -1.385 3.435 -20.254 1.00 85.44 100 ASP A O 1
ATOM 800 N N . GLU A 1 101 ? -0.534 5.438 -19.746 1.00 83.81 101 GLU A N 1
ATOM 801 C CA . GLU A 1 101 ? 0.827 5.169 -20.238 1.00 83.81 101 GLU A CA 1
ATOM 802 C C . GLU A 1 101 ? 1.540 4.020 -19.502 1.00 83.81 101 GLU A C 1
ATOM 804 O O . GLU A 1 101 ? 2.462 3.410 -20.042 1.00 83.81 101 GLU A O 1
ATOM 809 N N . ASP A 1 102 ? 1.159 3.733 -18.253 1.00 82.56 102 ASP A N 1
ATOM 810 C CA . ASP A 1 102 ? 1.730 2.626 -17.482 1.00 82.56 102 ASP A CA 1
ATOM 811 C C . ASP A 1 102 ? 1.072 1.282 -17.854 1.00 82.56 102 ASP A C 1
ATOM 813 O O . ASP A 1 102 ? 1.644 0.227 -17.576 1.00 82.56 102 ASP A O 1
ATOM 817 N N . ALA A 1 103 ? -0.108 1.292 -18.490 1.00 81.38 103 ALA A N 1
ATOM 818 C CA . ALA A 1 103 ? -0.902 0.087 -18.739 1.00 81.38 103 ALA A CA 1
ATOM 819 C C . ALA A 1 103 ? -0.183 -0.926 -19.642 1.00 81.38 103 ALA A C 1
ATOM 821 O O . ALA A 1 103 ? -0.200 -2.124 -19.352 1.00 81.38 103 ALA A O 1
ATOM 822 N N . GLU A 1 104 ? 0.486 -0.453 -20.698 1.00 81.25 104 GLU A N 1
ATOM 823 C CA . GLU A 1 104 ? 1.249 -1.313 -21.611 1.00 81.25 104 GLU A CA 1
ATOM 824 C C . GLU A 1 104 ? 2.354 -2.059 -20.853 1.00 81.25 104 GLU A C 1
ATOM 826 O O . GLU A 1 104 ? 2.424 -3.286 -20.910 1.00 81.25 104 GLU A O 1
ATOM 831 N N . LYS A 1 105 ? 3.123 -1.340 -20.028 1.00 79.38 105 LYS A N 1
ATOM 832 C CA . LYS A 1 105 ? 4.247 -1.901 -19.261 1.00 79.38 105 LYS A CA 1
ATOM 833 C C . LYS A 1 105 ? 3.793 -2.876 -18.182 1.00 79.38 105 LYS A C 1
ATOM 835 O O . LYS A 1 105 ? 4.384 -3.938 -18.021 1.00 79.38 105 LYS A O 1
ATOM 840 N N . ILE A 1 106 ? 2.700 -2.558 -17.487 1.00 80.75 106 ILE A N 1
ATOM 841 C CA . ILE A 1 106 ? 2.087 -3.469 -16.509 1.00 80.75 106 ILE A CA 1
ATOM 842 C C . ILE A 1 106 ? 1.659 -4.776 -17.190 1.00 80.75 106 ILE A C 1
ATOM 844 O O . ILE A 1 106 ? 1.810 -5.858 -16.618 1.00 80.75 106 ILE A O 1
ATOM 848 N N . SER A 1 107 ? 1.124 -4.690 -18.411 1.00 77.75 107 SER A N 1
ATOM 849 C CA . SER A 1 107 ? 0.664 -5.862 -19.158 1.00 77.75 107 SER A CA 1
ATOM 850 C C . SER A 1 107 ? 1.812 -6.753 -19.645 1.00 77.75 107 SER A C 1
ATOM 852 O O . SER A 1 107 ? 1.673 -7.979 -19.661 1.00 77.75 107 SER A O 1
ATOM 854 N N . GLU A 1 108 ? 2.952 -6.160 -20.004 1.00 75.50 108 GLU A N 1
ATOM 855 C CA . GLU A 1 108 ? 4.174 -6.877 -20.375 1.00 75.50 108 GLU A CA 1
ATOM 856 C C . GLU A 1 108 ? 4.782 -7.595 -19.164 1.00 75.50 108 GLU A C 1
ATOM 858 O O . GLU A 1 108 ? 4.991 -8.810 -19.225 1.00 75.50 108 GLU A O 1
ATOM 863 N N . ASP A 1 109 ? 4.939 -6.890 -18.037 1.00 69.00 109 ASP A N 1
ATOM 864 C CA . ASP A 1 109 ? 5.452 -7.456 -16.781 1.00 69.00 109 ASP A CA 1
ATOM 865 C C . ASP A 1 109 ? 4.570 -8.620 -16.291 1.00 69.00 109 ASP A C 1
ATOM 867 O O . ASP A 1 109 ? 5.069 -9.665 -15.865 1.00 69.00 109 ASP A O 1
ATOM 871 N N . ALA A 1 110 ? 3.243 -8.492 -16.400 1.00 68.44 110 ALA A N 1
ATOM 872 C CA . ALA A 1 110 ? 2.315 -9.563 -16.041 1.00 68.44 110 ALA A CA 1
ATOM 873 C C . ALA A 1 110 ? 2.497 -10.816 -16.920 1.00 68.44 110 ALA A C 1
ATOM 875 O O . ALA A 1 110 ? 2.471 -11.941 -16.412 1.00 68.44 110 ALA A O 1
ATOM 876 N N . ARG A 1 111 ? 2.714 -10.644 -18.232 1.00 64.62 111 ARG A N 1
ATOM 877 C CA . ARG A 1 111 ? 2.972 -11.758 -19.163 1.00 64.62 111 ARG A CA 1
ATOM 878 C C . ARG A 1 111 ? 4.294 -12.456 -18.857 1.00 64.62 111 ARG A C 1
ATOM 880 O O . ARG A 1 111 ? 4.347 -13.688 -18.889 1.00 64.62 111 ARG A O 1
ATOM 887 N N . GLU A 1 112 ? 5.336 -11.697 -18.528 1.00 66.06 112 GLU A N 1
ATOM 888 C CA . GLU A 1 112 ? 6.631 -12.252 -18.125 1.00 66.06 112 GLU A CA 1
ATOM 889 C C . GLU A 1 112 ? 6.525 -13.051 -16.821 1.00 66.06 112 GLU A C 1
ATOM 891 O O . GLU A 1 112 ? 7.036 -14.170 -16.746 1.00 66.06 112 GLU A O 1
ATOM 896 N N . GLN A 1 113 ? 5.786 -12.552 -15.825 1.00 62.62 113 GLN A N 1
ATOM 897 C CA . GLN A 1 113 ? 5.559 -13.270 -14.566 1.00 62.62 113 GLN A CA 1
ATOM 898 C C . GLN A 1 113 ? 4.781 -14.582 -14.752 1.00 62.62 113 GLN A C 1
ATOM 900 O O . GLN A 1 113 ? 5.111 -15.584 -14.114 1.00 62.62 113 GLN A O 1
ATOM 905 N N . VAL A 1 114 ? 3.779 -14.617 -15.640 1.00 61.62 114 VAL A N 1
ATOM 906 C CA . VAL A 1 114 ? 3.053 -15.858 -15.984 1.00 61.62 114 VAL A CA 1
ATOM 907 C C . VAL A 1 114 ? 3.989 -16.868 -16.650 1.00 61.62 114 VAL A C 1
ATOM 909 O O . VAL A 1 114 ? 3.973 -18.053 -16.307 1.00 61.62 114 VAL A O 1
ATOM 912 N N . LYS A 1 115 ? 4.849 -16.397 -17.557 1.00 59.56 115 LYS A N 1
ATOM 913 C CA . LYS A 1 115 ? 5.835 -17.231 -18.251 1.00 59.56 115 LYS A CA 1
ATOM 914 C C . LYS A 1 115 ? 6.907 -17.768 -17.294 1.00 59.56 115 LYS A C 1
ATOM 916 O O . LYS A 1 115 ? 7.251 -18.945 -17.370 1.00 59.56 115 LYS A O 1
ATOM 921 N N . ALA A 1 116 ? 7.375 -16.945 -16.355 1.00 59.88 116 ALA A N 1
ATOM 922 C CA . ALA A 1 116 ? 8.329 -17.327 -15.312 1.00 59.88 116 ALA A CA 1
ATOM 923 C C . ALA A 1 116 ? 7.741 -18.321 -14.295 1.00 59.88 116 ALA A C 1
ATOM 925 O O . ALA A 1 116 ? 8.463 -19.163 -13.766 1.00 59.88 116 ALA A O 1
ATOM 926 N N . ARG A 1 117 ? 6.425 -18.264 -14.049 1.00 57.81 117 ARG A N 1
ATOM 927 C CA . ARG A 1 117 ? 5.697 -19.205 -13.179 1.00 57.81 117 ARG A CA 1
ATOM 928 C C . ARG A 1 117 ? 5.347 -20.539 -13.847 1.00 57.81 117 ARG A C 1
ATOM 930 O O . ARG A 1 117 ? 4.755 -21.391 -13.192 1.00 57.81 117 ARG A O 1
ATOM 937 N N . GLY A 1 118 ? 5.724 -20.754 -15.110 1.00 49.69 118 GLY A N 1
ATOM 938 C CA . GLY A 1 118 ? 5.670 -22.076 -15.735 1.00 49.69 118 GLY A CA 1
ATOM 939 C C . GLY A 1 118 ? 4.266 -22.664 -15.906 1.00 49.69 118 GLY A C 1
ATOM 940 O O . GLY A 1 118 ? 4.139 -23.882 -15.987 1.00 49.69 118 GLY A O 1
ATOM 941 N N . LEU A 1 119 ? 3.210 -21.847 -16.000 1.00 50.12 119 LEU A N 1
ATOM 942 C CA . LEU A 1 119 ? 1.937 -22.337 -16.535 1.00 50.12 119 LEU A CA 1
ATOM 943 C C . LEU A 1 119 ? 2.017 -22.361 -18.065 1.00 50.12 119 LEU A C 1
ATOM 945 O O . LEU A 1 119 ? 1.530 -21.470 -18.759 1.00 50.12 119 LEU A O 1
ATOM 949 N N . THR A 1 120 ? 2.635 -23.412 -18.600 1.00 44.25 120 THR A N 1
ATOM 950 C CA . THR A 1 120 ? 2.258 -23.919 -19.920 1.00 44.25 120 THR A CA 1
ATOM 951 C C . THR A 1 120 ? 0.808 -24.385 -19.824 1.00 44.25 120 THR A C 1
ATOM 953 O O . THR A 1 120 ? 0.526 -25.387 -19.168 1.00 44.25 120 THR A O 1
ATOM 956 N N . ALA A 1 121 ? -0.113 -23.627 -20.421 1.00 40.81 121 ALA A N 1
ATOM 957 C CA . ALA A 1 121 ? -1.470 -24.096 -20.664 1.00 40.81 121 ALA A CA 1
ATOM 958 C C . ALA A 1 121 ? -1.390 -25.399 -21.480 1.00 40.81 121 ALA A C 1
ATOM 960 O O . ALA A 1 121 ? -0.754 -25.419 -22.537 1.00 40.81 121 ALA A O 1
ATOM 961 N N . ALA A 1 122 ? -1.956 -26.472 -20.925 1.00 34.56 122 ALA A N 1
ATOM 962 C CA . ALA A 1 122 ? -2.209 -27.732 -21.617 1.00 34.56 122 ALA A CA 1
ATOM 963 C C . ALA A 1 122 ? -3.395 -27.589 -22.578 1.00 34.56 122 ALA A C 1
ATOM 965 O O . ALA A 1 122 ? -4.303 -26.784 -22.262 1.00 34.56 122 ALA A O 1
#

Sequence (122 aa):
EGLRVLSFSTLHLTTIAMLQSRWSCFPFQSWMLYPTGTNRAILSVDLCGDLTIKFEIGAGRCRLVWPEDESLKVLKEKPLPAMEMLKKMKFHGLNLIPIDEDAEKISEDAREQVKARGLTAA